Protein AF-A0A661VEB7-F1 (afdb_monomer_lite)

Foldseek 3Di:
DPPPPDPPDPPPDDPDDDDPPPQPCPDPDPPPDPVVQQQDDDPNPDGVVLVVQLVCLVVVQPWDQPVHQWIFRAGPVRPDGQWIWGADPVGHTPDIDGDSPDD

Sequence (103 aa):
STTDGKVDAIEVGDPAGTAATLHATTDGKVDGVPLAVLAGIVEGSVTVQEAISVLLALAAGKADGGETTTIHFRNQADTKDRITMTVDTVGDRTATVIDTSDL

Radius of gyration: 24.66 Å; chains: 1; bounding box: 65×24×62 Å

Secondary structure (DSSP, 8-state):
--------------TT---------SSS--SSS-HHHHTPEETTTEEHHHHHHHHHHHHH--EE-TTSSEEEEEPTTSS-EEEEEEE-TTS-EEEEEE-----

pLDDT: mean 79.79, std 17.87, range [44.19, 96.81]

Structure (mmCIF, N/CA/C/O backbone):
data_AF-A0A661VEB7-F1
#
_entry.id   AF-A0A661VEB7-F1
#
loop_
_atom_site.group_PDB
_atom_site.id
_atom_site.type_symbol
_atom_site.label_atom_id
_atom_site.label_alt_id
_atom_site.label_comp_id
_atom_site.label_asym_id
_atom_site.label_entity_id
_atom_site.label_seq_id
_atom_site.pdbx_PDB_ins_code
_atom_site.Cartn_x
_atom_site.Cartn_y
_atom_site.Cartn_z
_atom_site.occupancy
_atom_site.B_iso_or_equiv
_atom_site.auth_seq_id
_atom_site.auth_comp_id
_atom_site.auth_asym_id
_atom_site.auth_atom_id
_atom_site.pdbx_PDB_model_num
ATOM 1 N N . SER A 1 1 ? 54.539 14.620 -39.412 1.00 48.00 1 SER A N 1
ATOM 2 C CA . SER A 1 1 ? 53.222 13.995 -39.609 1.00 48.00 1 SER A CA 1
ATOM 3 C C . SER A 1 1 ? 52.788 13.457 -38.269 1.00 48.00 1 SER A C 1
ATOM 5 O O . SER A 1 1 ? 53.431 12.545 -37.762 1.00 48.00 1 SER A O 1
ATOM 7 N N . THR A 1 2 ? 51.827 14.112 -37.629 1.00 44.19 2 THR A N 1
ATOM 8 C CA . THR A 1 2 ? 51.356 13.751 -36.291 1.00 44.19 2 THR A CA 1
ATOM 9 C C . THR A 1 2 ? 50.309 12.660 -36.454 1.00 44.19 2 THR A C 1
ATOM 11 O O . THR A 1 2 ? 49.115 12.936 -36.436 1.00 44.19 2 THR A O 1
ATOM 14 N N . THR A 1 3 ? 50.743 11.421 -36.677 1.00 46.88 3 THR A N 1
ATOM 15 C CA . THR A 1 3 ? 49.841 10.273 -36.540 1.00 46.88 3 THR A CA 1
ATOM 16 C C . THR A 1 3 ? 49.739 9.971 -35.047 1.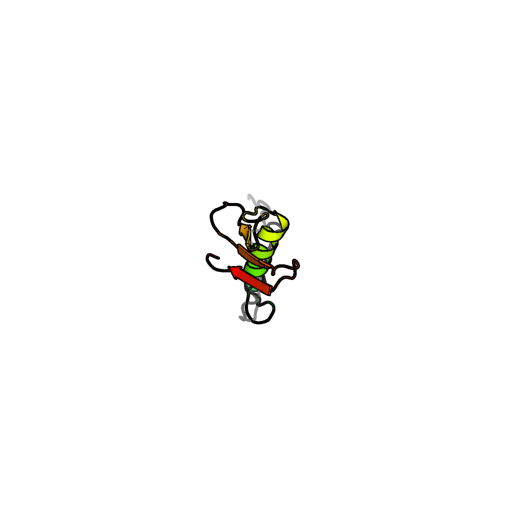00 46.88 3 THR A C 1
ATOM 18 O O . THR A 1 3 ? 50.355 9.043 -34.530 1.00 46.88 3 THR A O 1
ATOM 21 N N . ASP A 1 4 ? 49.061 10.880 -34.343 1.00 58.03 4 ASP A N 1
ATOM 22 C CA . ASP A 1 4 ? 48.604 10.705 -32.970 1.00 58.03 4 ASP A CA 1
ATOM 23 C C . ASP A 1 4 ? 47.684 9.485 -32.976 1.00 58.03 4 ASP A C 1
ATOM 25 O O . ASP A 1 4 ? 46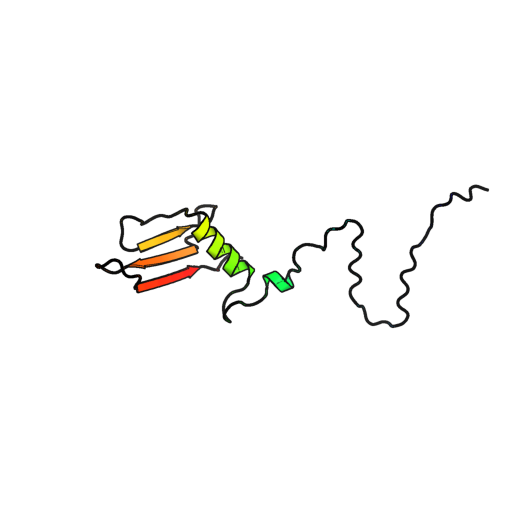.679 9.465 -33.687 1.00 58.03 4 ASP A O 1
ATOM 29 N N . GLY A 1 5 ? 48.094 8.434 -32.270 1.00 55.44 5 GLY A N 1
ATOM 30 C CA . GLY A 1 5 ? 47.403 7.153 -32.179 1.00 55.44 5 GLY A CA 1
ATOM 31 C C . GLY A 1 5 ? 46.121 7.255 -31.362 1.00 55.44 5 GLY A C 1
ATOM 32 O O . GLY A 1 5 ? 45.961 6.555 -30.366 1.00 55.44 5 GLY A O 1
ATOM 33 N N . LYS A 1 6 ? 45.207 8.128 -31.775 1.00 56.34 6 LYS A N 1
ATOM 34 C CA . LYS A 1 6 ? 43.832 8.130 -31.308 1.00 56.34 6 LYS A CA 1
ATOM 35 C C . LYS A 1 6 ? 43.029 7.339 -32.320 1.00 56.34 6 LYS A C 1
ATOM 37 O O . LYS A 1 6 ? 42.829 7.762 -33.452 1.00 56.34 6 LYS A O 1
ATOM 42 N N . VAL A 1 7 ? 42.642 6.140 -31.910 1.00 55.84 7 VAL A N 1
ATOM 43 C CA . VAL A 1 7 ? 41.551 5.394 -32.531 1.00 55.84 7 VAL A CA 1
ATOM 44 C C . VAL A 1 7 ? 40.355 6.345 -32.707 1.00 55.84 7 VAL A C 1
ATOM 46 O O . VAL A 1 7 ? 39.820 6.843 -31.723 1.00 55.84 7 VAL A O 1
ATOM 49 N N . ASP A 1 8 ? 40.003 6.663 -33.955 1.00 73.25 8 ASP A N 1
ATOM 50 C CA . ASP A 1 8 ? 38.994 7.684 -34.303 1.00 73.25 8 ASP A CA 1
ATOM 51 C C . ASP A 1 8 ? 37.581 7.096 -34.505 1.00 73.25 8 ASP A C 1
ATOM 53 O O . ASP A 1 8 ? 36.623 7.820 -34.741 1.00 73.25 8 ASP A O 1
ATOM 57 N N . ALA A 1 9 ? 37.401 5.778 -34.372 1.00 50.41 9 ALA A N 1
ATOM 58 C CA . ALA A 1 9 ? 36.074 5.165 -34.367 1.00 50.41 9 ALA A CA 1
ATOM 59 C C . ALA A 1 9 ? 36.101 3.772 -33.728 1.00 50.41 9 ALA A C 1
ATOM 61 O O . ALA A 1 9 ? 36.941 2.940 -34.071 1.00 50.41 9 ALA A O 1
ATOM 62 N N . ILE A 1 10 ? 35.137 3.491 -32.849 1.00 59.28 10 ILE A N 1
ATOM 63 C CA . ILE A 1 10 ? 34.651 2.123 -32.658 1.00 59.28 10 ILE A CA 1
ATOM 64 C C . ILE A 1 10 ? 33.471 1.984 -33.626 1.00 59.28 10 ILE A C 1
ATOM 66 O O . ILE A 1 10 ? 32.401 2.551 -33.417 1.00 59.28 10 ILE A O 1
ATOM 70 N N . GLU A 1 11 ? 33.685 1.340 -34.768 1.00 60.59 11 GLU A N 1
ATOM 71 C CA . GLU A 1 11 ? 32.588 1.076 -35.696 1.00 60.59 11 GLU A CA 1
ATOM 72 C C . GLU A 1 11 ? 31.830 -0.156 -35.192 1.00 60.59 11 GLU A C 1
ATOM 74 O O . GLU A 1 11 ? 32.238 -1.297 -35.405 1.00 60.59 11 GLU A O 1
ATOM 79 N N . VAL A 1 12 ? 30.735 0.070 -34.466 1.00 57.12 12 VAL A N 1
ATOM 80 C CA . VAL A 1 12 ? 29.764 -0.983 -34.143 1.00 57.12 12 VAL A CA 1
ATOM 81 C C . VAL A 1 12 ? 28.811 -1.141 -35.324 1.00 57.12 12 VAL A C 1
ATOM 83 O O . VAL A 1 12 ? 27.710 -0.601 -35.344 1.00 57.12 12 VAL A O 1
ATOM 86 N N . GLY A 1 13 ? 29.269 -1.838 -36.360 1.00 49.72 13 GLY A N 1
ATOM 87 C CA . GLY A 1 13 ? 28.431 -2.180 -37.504 1.00 49.72 13 GLY A CA 1
ATOM 88 C C . GLY A 1 13 ? 27.459 -3.309 -37.158 1.00 49.72 13 GLY A C 1
ATOM 89 O O . GLY A 1 13 ? 27.891 -4.440 -36.942 1.00 49.72 13 GLY A O 1
ATOM 90 N N . ASP A 1 14 ? 26.156 -3.028 -37.159 1.00 56.28 14 ASP A N 1
ATOM 91 C CA . ASP A 1 14 ? 25.130 -4.051 -37.387 1.00 56.28 14 ASP A CA 1
ATOM 92 C C . ASP A 1 14 ? 24.702 -3.981 -38.866 1.00 56.28 14 ASP A C 1
ATOM 94 O O . ASP A 1 14 ? 24.125 -2.972 -39.284 1.00 56.28 14 ASP A O 1
ATOM 98 N N . PRO A 1 15 ? 24.986 -5.000 -39.699 1.00 57.25 15 PRO A N 1
ATOM 99 C CA . PRO A 1 15 ? 24.595 -4.991 -41.104 1.00 57.25 15 PRO A CA 1
ATOM 100 C C . PRO A 1 15 ? 23.096 -5.254 -41.345 1.00 57.25 15 PRO A C 1
ATOM 102 O O . PRO A 1 15 ? 22.694 -5.318 -42.507 1.00 57.25 15 PRO A O 1
ATOM 105 N N . ALA A 1 16 ? 22.251 -5.410 -40.317 1.00 54.78 16 ALA A N 1
ATOM 106 C CA . ALA A 1 16 ? 20.857 -5.810 -40.516 1.00 54.78 16 ALA A CA 1
ATOM 107 C C . ALA A 1 16 ? 19.830 -5.104 -39.613 1.00 54.78 16 ALA A C 1
ATOM 109 O O . ALA A 1 16 ? 19.000 -5.774 -39.011 1.00 54.78 16 ALA A O 1
ATOM 110 N N . GLY A 1 17 ? 19.822 -3.764 -39.589 1.00 57.22 17 GLY A N 1
ATOM 111 C CA . GLY A 1 17 ? 18.618 -2.901 -39.554 1.00 57.22 17 GLY A CA 1
ATOM 112 C C . GLY A 1 17 ? 17.486 -3.166 -38.542 1.00 57.22 17 GLY A C 1
ATOM 113 O O . GLY A 1 17 ? 16.429 -2.550 -38.652 1.00 57.22 17 GLY A O 1
ATOM 114 N N . THR A 1 18 ? 17.669 -4.038 -37.561 1.00 54.34 18 THR A N 1
ATOM 115 C CA . THR A 1 18 ? 16.712 -4.318 -36.496 1.00 54.34 18 THR A CA 1
ATOM 116 C C . THR A 1 18 ? 17.410 -3.840 -35.250 1.00 54.34 18 THR A C 1
ATOM 118 O O . THR A 1 18 ? 18.299 -4.519 -34.755 1.00 54.34 18 THR A O 1
ATOM 121 N N . ALA A 1 19 ? 17.082 -2.631 -34.799 1.00 49.69 19 ALA A N 1
ATOM 122 C CA . ALA A 1 19 ? 17.703 -2.034 -33.629 1.00 49.69 19 ALA A CA 1
ATOM 123 C C . ALA A 1 19 ? 17.457 -2.922 -32.395 1.00 49.69 19 ALA A C 1
ATOM 125 O O . ALA A 1 19 ? 16.499 -2.726 -31.651 1.00 49.69 19 ALA A O 1
ATOM 126 N N . ALA A 1 20 ? 18.330 -3.901 -32.157 1.00 55.19 20 ALA A N 1
ATOM 127 C CA . ALA A 1 20 ? 18.646 -4.294 -30.804 1.00 55.19 20 ALA A CA 1
ATOM 128 C C . ALA A 1 20 ? 19.173 -3.015 -30.163 1.00 55.19 20 ALA A C 1
ATOM 130 O O . ALA A 1 20 ? 20.142 -2.434 -30.647 1.00 55.19 20 ALA A O 1
ATOM 131 N N . THR A 1 21 ? 18.473 -2.501 -29.158 1.00 56.84 21 THR A N 1
ATOM 132 C CA . THR A 1 21 ? 18.897 -1.310 -28.432 1.00 56.84 21 THR A CA 1
ATOM 133 C C . THR A 1 21 ? 20.304 -1.573 -27.901 1.00 56.84 21 THR A C 1
ATOM 135 O O . THR A 1 21 ? 20.475 -2.303 -26.926 1.00 56.84 21 THR A O 1
ATOM 138 N N . LEU A 1 22 ? 21.326 -1.046 -28.579 1.00 49.72 22 LEU A N 1
ATOM 139 C CA . LEU A 1 22 ? 22.704 -1.111 -28.116 1.00 49.72 22 LEU A CA 1
ATOM 140 C C . LEU A 1 22 ? 22.769 -0.283 -26.830 1.00 49.72 22 LEU A C 1
ATOM 142 O O . LEU A 1 22 ? 22.832 0.944 -26.865 1.00 49.72 22 LEU A O 1
ATOM 146 N N . HIS A 1 23 ? 22.707 -0.957 -25.684 1.00 60.97 23 HIS A N 1
ATOM 147 C CA . HIS A 1 23 ? 22.922 -0.344 -24.382 1.00 60.97 23 HIS A CA 1
ATOM 148 C C . HIS A 1 23 ? 24.431 -0.200 -24.179 1.00 60.97 23 HIS A C 1
ATOM 150 O O . HIS A 1 23 ? 25.090 -1.079 -23.626 1.00 60.97 23 HIS A O 1
ATOM 156 N N . ALA A 1 24 ? 25.003 0.866 -24.737 1.00 51.31 24 ALA A N 1
ATOM 157 C CA . ALA A 1 24 ? 26.423 1.157 -24.621 1.00 51.31 24 ALA A CA 1
ATOM 158 C C . ALA A 1 24 ? 26.775 1.489 -23.157 1.00 51.31 24 ALA A C 1
ATOM 160 O O . ALA A 1 24 ? 26.727 2.638 -22.733 1.00 51.31 24 ALA A O 1
ATOM 161 N N . THR A 1 25 ? 27.141 0.477 -22.367 1.00 60.56 25 THR A N 1
ATOM 162 C CA . THR A 1 25 ? 27.705 0.655 -21.024 1.00 60.56 25 THR A CA 1
ATOM 163 C C . THR A 1 25 ? 29.146 1.145 -21.131 1.00 60.56 25 THR A C 1
ATOM 165 O O . THR A 1 25 ? 30.086 0.354 -21.062 1.00 60.56 25 THR A O 1
ATOM 168 N N . THR A 1 26 ? 29.340 2.451 -21.292 1.00 56.62 26 THR A N 1
ATOM 169 C CA . THR A 1 26 ? 30.670 3.078 -21.188 1.00 56.62 26 THR A CA 1
ATOM 170 C C . THR A 1 26 ? 31.079 3.417 -19.747 1.00 56.62 26 THR A C 1
ATOM 172 O O . THR A 1 26 ? 32.195 3.878 -19.543 1.00 56.62 26 THR A O 1
ATOM 175 N N . ASP A 1 27 ? 30.239 3.145 -18.737 1.00 56.38 27 ASP A N 1
ATOM 176 C CA . ASP A 1 27 ? 30.583 3.328 -17.310 1.00 56.38 27 ASP A CA 1
ATOM 177 C C . ASP A 1 27 ? 29.934 2.282 -16.378 1.00 56.38 27 ASP A C 1
ATOM 179 O O . ASP A 1 27 ? 29.433 2.631 -15.318 1.00 56.38 27 ASP A O 1
ATOM 183 N N . GLY A 1 28 ? 29.862 0.998 -16.763 1.00 49.59 28 GLY A N 1
ATOM 184 C CA . GLY A 1 28 ? 29.539 -0.121 -15.845 1.00 49.59 28 GLY A CA 1
ATOM 185 C C . GLY A 1 28 ? 28.209 -0.065 -15.064 1.00 49.59 28 GLY A C 1
ATOM 186 O O . GLY A 1 28 ? 27.899 -0.987 -14.313 1.00 49.59 28 GLY A O 1
ATOM 187 N N . LYS A 1 29 ? 27.407 0.981 -15.238 1.00 53.47 29 LYS A N 1
ATOM 188 C CA . LYS A 1 29 ? 26.055 1.114 -14.736 1.00 53.47 29 LYS A CA 1
ATOM 189 C C . LYS A 1 29 ? 25.171 0.739 -15.905 1.00 53.47 29 LYS A C 1
ATOM 191 O O . LYS A 1 29 ? 25.065 1.476 -16.875 1.00 53.47 29 LYS A O 1
ATOM 196 N N . VAL A 1 30 ? 24.584 -0.444 -15.823 1.00 54.25 30 VAL A N 1
ATOM 197 C CA . VAL A 1 30 ? 23.292 -0.681 -16.466 1.00 54.25 30 VAL A CA 1
ATOM 198 C C . VAL A 1 30 ? 22.415 0.511 -16.060 1.00 54.25 30 VAL A C 1
ATOM 200 O O . VAL A 1 30 ? 22.354 0.790 -14.859 1.00 54.25 30 VAL A O 1
ATOM 203 N N . ASP A 1 31 ? 21.868 1.280 -17.006 1.00 55.16 31 ASP A N 1
ATOM 204 C CA . ASP A 1 31 ? 21.073 2.479 -16.699 1.00 55.16 31 ASP A CA 1
ATOM 205 C C . ASP A 1 31 ? 19.896 2.115 -15.794 1.00 55.16 31 ASP A C 1
ATOM 207 O O . ASP A 1 31 ? 18.835 1.696 -16.258 1.00 55.16 31 ASP A O 1
ATOM 211 N N . GLY A 1 32 ? 20.087 2.276 -14.488 1.00 57.91 32 GLY A N 1
ATOM 212 C CA . GLY A 1 32 ? 19.078 1.968 -13.491 1.00 57.91 32 GLY A CA 1
ATOM 213 C C . GLY A 1 32 ? 18.550 0.534 -13.569 1.00 57.91 32 GLY A C 1
ATOM 214 O O . GLY A 1 32 ? 18.925 -0.308 -14.382 1.00 57.91 32 GLY A O 1
ATOM 215 N N . VAL A 1 33 ? 17.622 0.229 -12.676 1.00 64.56 33 VAL A N 1
ATOM 216 C CA . VAL A 1 33 ? 16.689 -0.858 -12.950 1.00 64.56 33 VAL A CA 1
ATOM 217 C C . VAL A 1 33 ? 15.878 -0.413 -14.175 1.00 64.56 33 VAL A C 1
ATOM 219 O O . VAL A 1 33 ? 15.351 0.703 -14.130 1.00 64.56 33 VAL A O 1
ATOM 222 N N . PRO A 1 34 ? 15.764 -1.214 -15.258 1.00 72.44 34 PRO A N 1
ATOM 223 C CA . PRO A 1 34 ? 14.943 -0.827 -16.397 1.00 72.44 34 PRO A CA 1
ATOM 224 C C . PRO A 1 34 ? 13.559 -0.434 -15.883 1.00 72.44 34 PRO A C 1
ATOM 226 O O . PRO A 1 34 ? 12.962 -1.200 -15.127 1.00 72.44 34 PRO A O 1
ATOM 229 N N . LEU A 1 35 ? 13.038 0.733 -16.273 1.00 76.88 35 LEU A N 1
ATOM 230 C CA . LEU A 1 35 ? 11.716 1.215 -15.832 1.00 76.88 35 LEU A CA 1
ATOM 231 C C . LEU A 1 35 ? 10.617 0.151 -16.028 1.00 76.88 35 LEU A C 1
ATOM 233 O O . LEU A 1 35 ? 9.672 0.076 -15.251 1.00 76.88 35 LEU A O 1
ATOM 237 N N . ALA A 1 36 ? 10.794 -0.734 -17.015 1.00 80.75 36 ALA A N 1
ATOM 238 C CA . ALA A 1 36 ? 9.945 -1.894 -17.265 1.00 80.75 36 ALA A CA 1
ATOM 239 C C . ALA A 1 36 ? 9.857 -2.887 -16.089 1.00 80.75 36 ALA A C 1
ATOM 241 O O . ALA A 1 36 ? 8.804 -3.473 -15.870 1.00 80.75 36 ALA A O 1
ATOM 242 N N . VAL A 1 37 ? 10.935 -3.082 -15.325 1.00 85.06 37 VAL A N 1
ATOM 243 C CA . VAL A 1 37 ? 10.933 -3.948 -14.136 1.00 85.06 37 VAL A CA 1
ATOM 244 C C . VAL A 1 37 ? 10.144 -3.292 -13.004 1.00 85.06 37 VAL A C 1
ATOM 246 O O . VAL A 1 37 ? 9.361 -3.971 -12.347 1.00 85.06 37 VAL A O 1
ATOM 249 N N . LEU A 1 38 ? 10.292 -1.976 -12.804 1.00 86.75 38 LEU A N 1
ATOM 250 C CA . LEU A 1 38 ? 9.506 -1.232 -11.807 1.00 86.75 38 LEU A CA 1
ATOM 251 C C . LEU A 1 38 ? 8.013 -1.197 -12.158 1.00 86.75 38 LEU A C 1
ATOM 253 O O . LEU A 1 38 ? 7.184 -1.252 -11.254 1.00 86.75 38 LEU A O 1
ATOM 257 N N . ALA A 1 39 ? 7.686 -1.162 -13.451 1.00 88.19 39 ALA A N 1
ATOM 258 C CA . ALA A 1 39 ? 6.320 -1.203 -13.968 1.00 88.19 39 ALA A CA 1
ATOM 259 C C . ALA A 1 39 ? 5.702 -2.616 -14.007 1.00 88.19 39 ALA A C 1
ATOM 261 O O . ALA A 1 39 ? 4.535 -2.763 -14.371 1.00 88.19 39 ALA A O 1
ATOM 262 N N . GLY A 1 40 ? 6.460 -3.664 -13.664 1.00 90.94 40 GLY A N 1
ATOM 263 C CA . GLY A 1 40 ? 5.941 -5.030 -13.616 1.00 90.94 40 GLY A CA 1
ATOM 264 C C . GLY A 1 40 ? 4.803 -5.153 -12.602 1.00 90.94 40 GLY A C 1
ATOM 265 O O . GLY A 1 40 ? 4.908 -4.620 -11.502 1.00 90.94 40 GLY A O 1
ATOM 266 N N . ILE A 1 41 ? 3.725 -5.853 -12.961 1.00 93.19 41 ILE A N 1
ATOM 267 C CA . ILE A 1 41 ? 2.550 -6.019 -12.096 1.00 93.19 41 ILE A CA 1
ATOM 268 C C . ILE A 1 41 ? 2.730 -7.224 -11.165 1.00 93.19 41 ILE A C 1
ATOM 270 O O . ILE A 1 41 ? 2.993 -8.343 -11.605 1.00 93.19 41 ILE A O 1
ATOM 274 N N . VAL A 1 42 ? 2.537 -6.983 -9.875 1.00 92.69 42 VAL A N 1
ATOM 275 C CA . VAL A 1 42 ? 2.489 -7.933 -8.768 1.00 92.69 42 VAL A CA 1
ATOM 276 C C . VAL A 1 42 ? 1.021 -8.186 -8.419 1.00 92.69 42 VAL A C 1
ATOM 278 O O . VAL A 1 42 ? 0.217 -7.258 -8.337 1.00 92.69 42 VAL A O 1
ATOM 281 N N . GLU A 1 43 ? 0.657 -9.463 -8.271 1.00 89.69 43 GLU A N 1
ATOM 282 C CA . GLU A 1 43 ? -0.693 -9.907 -7.867 1.00 89.69 43 GLU A CA 1
ATOM 283 C C . GLU A 1 43 ? -1.849 -9.355 -8.730 1.00 89.69 43 GLU A C 1
ATOM 285 O O . GLU A 1 43 ? -3.008 -9.338 -8.324 1.00 89.69 43 GLU A O 1
ATOM 290 N N . GLY A 1 44 ? -1.542 -8.935 -9.961 1.00 92.12 44 GLY A N 1
ATOM 291 C CA . GLY A 1 44 ? -2.518 -8.446 -10.936 1.00 92.12 44 GLY A CA 1
ATOM 292 C C . GLY A 1 44 ? -3.053 -7.032 -10.684 1.00 92.12 44 GLY A C 1
ATOM 293 O O . GLY A 1 44 ? -3.922 -6.604 -11.440 1.00 92.12 44 GLY A O 1
ATOM 294 N N . SER A 1 45 ? -2.566 -6.311 -9.667 1.00 90.06 45 SER A N 1
ATOM 295 C CA . SER A 1 45 ? -3.175 -5.045 -9.227 1.00 90.06 45 SER A CA 1
ATOM 296 C C . SER A 1 45 ? -2.199 -3.907 -8.926 1.00 90.06 45 SER A C 1
ATOM 298 O O . SER A 1 45 ? -2.585 -2.754 -9.092 1.00 90.06 45 SER A O 1
ATOM 300 N N . VAL A 1 46 ? -0.958 -4.197 -8.523 1.00 93.25 46 VAL A N 1
ATOM 301 C CA . VAL A 1 46 ? 0.027 -3.173 -8.134 1.00 93.25 46 VAL A CA 1
ATOM 302 C C . VAL A 1 46 ? 1.345 -3.386 -8.857 1.00 93.25 46 VAL A C 1
ATOM 304 O O . VAL A 1 46 ? 1.751 -4.513 -9.106 1.00 93.25 46 VAL A O 1
ATOM 307 N N . THR A 1 47 ? 2.045 -2.322 -9.204 1.00 93.75 47 THR A N 1
ATOM 308 C CA . THR A 1 47 ? 3.392 -2.385 -9.769 1.00 93.75 47 THR A CA 1
ATOM 309 C C . THR A 1 47 ? 4.427 -2.757 -8.703 1.00 93.75 47 THR A C 1
ATOM 311 O O . THR A 1 47 ? 4.217 -2.580 -7.499 1.00 93.75 47 THR A O 1
ATOM 314 N N . VAL A 1 48 ? 5.598 -3.233 -9.130 1.00 92.44 48 VAL A N 1
ATOM 315 C CA . VAL A 1 48 ? 6.744 -3.481 -8.240 1.00 92.44 48 VAL A CA 1
ATOM 316 C C . VAL A 1 48 ? 7.121 -2.212 -7.468 1.00 92.44 48 VAL A C 1
ATOM 318 O O . VAL A 1 48 ? 7.429 -2.281 -6.278 1.00 92.44 48 VAL A O 1
ATOM 321 N N . GLN A 1 49 ? 7.070 -1.048 -8.117 1.00 91.00 49 GLN A N 1
ATOM 322 C CA . GLN A 1 49 ? 7.362 0.230 -7.469 1.00 91.00 49 GLN A CA 1
ATOM 323 C C . GLN A 1 49 ? 6.355 0.569 -6.357 1.00 91.00 49 GLN A C 1
ATOM 325 O O . GLN A 1 49 ? 6.756 0.986 -5.264 1.00 91.00 49 GLN A O 1
ATOM 330 N N . GLU A 1 50 ? 5.063 0.354 -6.611 1.00 92.88 50 GLU A N 1
ATOM 331 C CA . GLU A 1 50 ? 3.993 0.522 -5.623 1.00 92.88 50 GLU A CA 1
ATOM 332 C C . GLU A 1 50 ? 4.183 -0.429 -4.439 1.00 92.88 50 GLU A C 1
ATOM 334 O O . GLU A 1 50 ? 4.186 0.012 -3.287 1.00 92.88 50 GLU A O 1
ATOM 339 N N . ALA A 1 51 ? 4.448 -1.708 -4.710 1.00 93.62 51 ALA A N 1
ATOM 340 C CA . ALA A 1 51 ? 4.675 -2.716 -3.679 1.00 93.62 51 ALA A CA 1
ATOM 341 C C . ALA A 1 51 ? 5.874 -2.370 -2.780 1.00 93.62 51 ALA A C 1
ATOM 343 O O . ALA A 1 51 ? 5.762 -2.404 -1.554 1.00 93.62 51 ALA A O 1
ATOM 344 N N . ILE A 1 52 ? 7.013 -1.978 -3.363 1.00 92.38 52 ILE A N 1
ATOM 345 C CA . ILE A 1 52 ? 8.208 -1.584 -2.599 1.00 92.38 52 ILE A CA 1
ATOM 346 C C . ILE A 1 52 ? 7.936 -0.336 -1.753 1.00 92.38 52 ILE A C 1
ATOM 348 O O . ILE A 1 52 ? 8.384 -0.262 -0.609 1.00 92.38 52 ILE A O 1
ATOM 352 N N . SER A 1 53 ? 7.183 0.632 -2.276 1.00 91.06 53 SER A N 1
ATOM 353 C CA . SER A 1 53 ? 6.847 1.856 -1.538 1.00 91.06 53 SER A CA 1
ATOM 354 C C . SER A 1 53 ? 5.964 1.571 -0.320 1.00 91.06 53 SER A C 1
ATOM 356 O O . SER A 1 53 ? 6.192 2.126 0.757 1.00 91.06 53 SER A O 1
ATOM 358 N N . VAL A 1 54 ? 4.991 0.669 -0.462 1.00 93.81 54 VAL A N 1
ATOM 359 C CA . VAL A 1 54 ? 4.146 0.202 0.647 1.00 93.81 54 VAL A CA 1
ATOM 360 C C . VAL A 1 54 ? 4.974 -0.585 1.670 1.00 93.81 54 VAL A C 1
ATOM 362 O O . VAL A 1 54 ? 4.869 -0.339 2.873 1.00 93.81 54 VAL A O 1
ATOM 365 N N . LEU A 1 55 ? 5.860 -1.475 1.211 1.00 93.38 55 LEU A N 1
ATOM 366 C CA . LEU A 1 55 ? 6.763 -2.233 2.083 1.00 93.38 55 LEU A CA 1
ATOM 367 C C . LEU A 1 55 ? 7.715 -1.327 2.867 1.00 93.38 55 LEU A C 1
ATOM 369 O O . LEU A 1 55 ? 7.960 -1.578 4.046 1.00 93.38 55 LEU A O 1
ATOM 373 N N . LEU A 1 56 ? 8.223 -0.260 2.248 1.00 93.50 56 LEU A N 1
ATOM 374 C CA . LEU A 1 56 ? 9.067 0.720 2.924 1.00 93.50 56 LEU A CA 1
ATOM 375 C C . LEU A 1 56 ? 8.324 1.400 4.079 1.00 93.50 56 LEU A C 1
ATOM 377 O O . LEU A 1 56 ? 8.905 1.550 5.149 1.00 93.50 56 LEU A O 1
ATOM 381 N N . ALA A 1 57 ? 7.056 1.777 3.894 1.00 93.88 57 ALA A N 1
ATOM 382 C CA . ALA A 1 57 ? 6.255 2.390 4.956 1.00 93.88 57 ALA A CA 1
ATOM 383 C C . ALA A 1 57 ? 6.073 1.444 6.156 1.00 93.88 57 ALA A C 1
ATOM 385 O O . ALA A 1 57 ? 6.247 1.850 7.305 1.00 93.88 57 ALA A O 1
ATOM 386 N N . LEU A 1 58 ? 5.799 0.162 5.887 1.00 93.94 58 LEU A N 1
ATOM 387 C CA . LEU A 1 58 ? 5.705 -0.860 6.929 1.00 93.94 58 LEU A CA 1
ATOM 388 C C . LEU A 1 58 ? 7.042 -1.061 7.656 1.00 93.94 58 LEU A C 1
ATOM 390 O O . LEU A 1 58 ? 7.082 -1.084 8.883 1.00 93.94 58 LEU A O 1
ATOM 394 N N . ALA A 1 59 ? 8.135 -1.208 6.903 1.00 94.25 59 ALA A N 1
ATOM 395 C CA . ALA A 1 59 ? 9.457 -1.508 7.445 1.00 94.25 59 ALA A CA 1
ATOM 396 C C . ALA A 1 59 ? 10.072 -0.329 8.212 1.00 94.25 59 ALA A C 1
ATOM 398 O O . ALA A 1 59 ? 10.760 -0.535 9.209 1.00 94.25 59 ALA A O 1
ATOM 399 N N . ALA A 1 60 ? 9.829 0.903 7.763 1.00 93.50 60 ALA A N 1
ATOM 400 C CA . ALA A 1 60 ? 10.264 2.098 8.473 1.00 93.50 60 ALA A CA 1
ATOM 401 C C . ALA A 1 60 ? 9.457 2.337 9.757 1.00 93.50 60 ALA A C 1
ATOM 403 O O . ALA A 1 60 ? 9.969 2.943 10.696 1.00 93.50 60 ALA A O 1
ATOM 404 N N . GLY A 1 61 ? 8.209 1.857 9.807 1.00 88.56 61 GLY A N 1
ATOM 405 C CA . GLY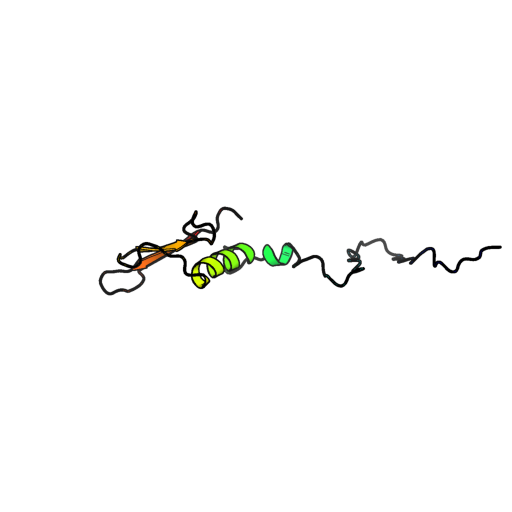 A 1 61 ? 7.421 1.787 11.036 1.00 88.56 61 GLY A CA 1
ATOM 406 C C . GLY A 1 61 ? 6.985 3.142 11.596 1.00 88.56 61 GLY A C 1
ATOM 407 O O . GLY A 1 61 ? 6.579 3.215 12.755 1.00 88.56 61 GLY A O 1
ATOM 408 N N . LYS A 1 62 ? 7.052 4.221 10.804 1.00 94.19 62 LYS A N 1
ATOM 409 C CA . LYS A 1 62 ? 6.436 5.503 11.165 1.00 94.19 62 LYS A CA 1
ATOM 410 C C . LYS A 1 62 ? 4.923 5.282 11.208 1.00 94.19 62 LYS A C 1
ATOM 412 O O . LYS A 1 62 ? 4.316 5.066 10.164 1.00 94.19 62 LYS A O 1
ATOM 417 N N . ALA A 1 63 ? 4.334 5.311 12.398 1.00 94.19 63 ALA A N 1
ATOM 418 C CA . ALA A 1 63 ? 2.928 4.980 12.579 1.00 94.19 63 ALA A CA 1
ATOM 419 C C . ALA A 1 63 ? 2.206 5.922 13.546 1.00 94.19 63 ALA A C 1
ATOM 421 O O . ALA A 1 63 ? 2.824 6.502 14.440 1.00 94.19 63 ALA A O 1
ATOM 422 N N . ASP A 1 64 ? 0.890 6.024 13.375 1.00 94.00 64 ASP A N 1
ATOM 423 C CA . ASP A 1 64 ? -0.039 6.631 14.328 1.00 94.00 64 ASP A CA 1
ATOM 424 C C . ASP A 1 64 ? -1.229 5.692 14.599 1.00 94.00 64 ASP A C 1
ATOM 426 O O . ASP A 1 64 ? -1.399 4.673 13.928 1.00 94.00 64 ASP A O 1
ATOM 430 N N . GLY A 1 65 ? -2.012 5.985 15.641 1.00 91.94 65 GLY A N 1
ATOM 431 C CA . GLY A 1 65 ? -3.193 5.188 15.991 1.00 91.94 65 GLY A CA 1
ATOM 432 C C . GLY A 1 65 ? -2.903 3.864 16.712 1.00 91.94 65 GLY A C 1
ATOM 433 O O . GLY A 1 65 ? -3.831 3.103 16.966 1.00 91.94 65 GLY A O 1
ATOM 434 N N . GLY A 1 66 ? -1.652 3.596 17.107 1.00 87.50 66 GLY A N 1
ATOM 435 C CA . GLY A 1 66 ? -1.240 2.330 17.737 1.00 87.50 66 GLY A CA 1
ATOM 436 C C . GLY A 1 66 ? -1.903 1.987 19.083 1.00 87.50 66 GLY A C 1
ATOM 437 O O . GLY A 1 66 ? -1.906 0.823 19.467 1.00 87.50 66 GLY A O 1
ATOM 438 N N . GLU A 1 67 ? -2.487 2.962 19.786 1.00 90.06 67 GLU A N 1
ATOM 439 C CA . GLU A 1 67 ? -3.299 2.736 21.001 1.00 90.06 67 GLU A CA 1
ATOM 440 C C . GLU A 1 67 ? -4.797 2.547 20.698 1.00 90.06 67 GLU A C 1
ATOM 442 O O . GLU A 1 67 ? -5.618 2.411 21.605 1.00 90.06 67 GLU A O 1
ATOM 447 N N . THR A 1 68 ? -5.173 2.568 19.421 1.00 92.31 68 THR A N 1
ATOM 448 C CA . THR A 1 68 ? -6.557 2.458 18.958 1.00 92.31 68 THR A CA 1
ATOM 449 C C . THR A 1 68 ? -6.763 1.171 18.160 1.00 92.31 68 THR A C 1
ATOM 451 O O . THR A 1 68 ? -5.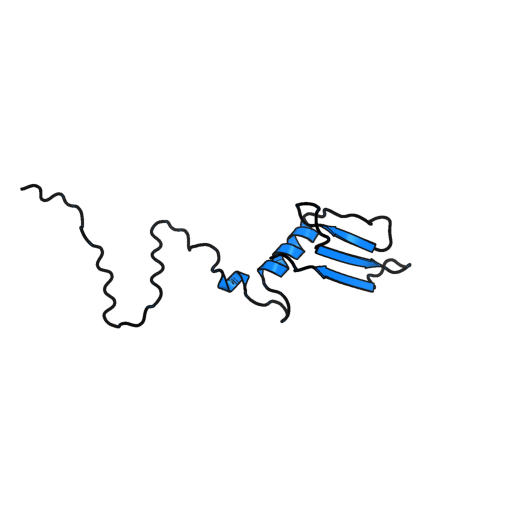833 0.405 17.919 1.00 92.31 68 THR A O 1
ATOM 454 N N . THR A 1 69 ? -7.996 0.925 17.717 1.00 94.75 69 THR A N 1
ATOM 455 C CA . THR A 1 69 ? -8.308 -0.206 16.835 1.00 94.75 69 THR A CA 1
ATOM 456 C C . THR A 1 69 ? -7.871 0.017 15.389 1.00 94.75 69 THR A C 1
ATOM 458 O O . THR A 1 69 ? -7.952 -0.914 14.594 1.00 94.75 69 THR A O 1
ATOM 461 N N . THR A 1 70 ? -7.433 1.223 15.019 1.00 96.19 70 THR A N 1
ATOM 462 C CA . THR A 1 70 ? -6.972 1.546 13.664 1.00 96.19 70 THR A CA 1
ATOM 463 C C . THR A 1 70 ? -5.557 2.098 13.715 1.00 96.19 70 THR A C 1
ATOM 465 O O . THR A 1 70 ? -5.309 3.117 14.350 1.00 96.19 70 THR A O 1
ATOM 468 N N . ILE A 1 71 ? -4.631 1.430 13.032 1.00 95.62 71 ILE A N 1
ATOM 469 C CA . ILE A 1 71 ? -3.233 1.848 12.928 1.00 95.62 71 ILE A CA 1
ATOM 470 C C . ILE A 1 71 ? -2.911 2.233 11.486 1.00 95.62 71 ILE A C 1
ATOM 472 O O . ILE A 1 71 ? -3.288 1.527 10.544 1.00 95.62 71 ILE A O 1
ATOM 476 N N . HIS A 1 72 ? -2.184 3.336 11.327 1.00 96.50 72 HIS A N 1
ATOM 477 C CA . HIS A 1 72 ? -1.708 3.821 10.036 1.00 96.50 72 HIS A CA 1
ATOM 478 C C . HIS A 1 72 ? -0.188 3.703 9.972 1.00 96.50 72 HIS A C 1
ATOM 480 O O . HIS A 1 72 ? 0.500 4.201 10.858 1.00 96.50 72 HIS A O 1
ATOM 486 N N . PHE A 1 73 ? 0.347 3.083 8.919 1.00 96.56 73 PHE A N 1
ATOM 487 C CA . PHE A 1 73 ? 1.767 3.152 8.574 1.00 96.56 73 PHE A CA 1
ATOM 488 C C . PHE A 1 73 ? 1.970 4.203 7.495 1.00 96.56 73 PHE A C 1
ATOM 490 O O . PHE A 1 73 ? 1.356 4.157 6.424 1.00 96.56 73 PHE A O 1
ATOM 497 N N . ARG A 1 74 ? 2.843 5.157 7.790 1.00 95.31 74 ARG A N 1
ATOM 498 C CA . ARG A 1 74 ? 2.992 6.402 7.049 1.00 95.31 74 ARG A CA 1
ATOM 499 C C . ARG A 1 74 ? 4.219 6.360 6.150 1.00 95.31 74 ARG A C 1
ATOM 501 O O . ARG A 1 74 ? 5.174 5.622 6.388 1.00 95.31 74 ARG A O 1
ATOM 508 N N . ASN A 1 75 ? 4.202 7.166 5.094 1.00 93.56 75 ASN A N 1
ATOM 509 C CA . ASN A 1 75 ? 5.389 7.383 4.273 1.00 93.56 75 ASN A CA 1
ATOM 510 C C . ASN A 1 75 ? 6.495 8.121 5.057 1.00 93.56 75 ASN A C 1
ATOM 512 O O . ASN A 1 75 ? 6.255 8.759 6.079 1.00 93.56 75 ASN A O 1
ATOM 516 N N . GLN A 1 76 ? 7.717 8.109 4.518 1.00 91.81 76 GLN A N 1
ATOM 517 C CA . GLN A 1 76 ? 8.866 8.766 5.157 1.00 91.81 76 GLN A CA 1
ATOM 518 C C . GLN A 1 76 ? 8.705 10.281 5.328 1.00 91.81 76 GLN A C 1
ATOM 520 O O . GLN A 1 76 ? 9.282 10.858 6.246 1.00 91.81 76 GLN A O 1
ATOM 525 N N . ALA A 1 77 ? 7.932 10.923 4.450 1.00 91.62 77 ALA A N 1
ATOM 526 C CA . ALA A 1 77 ? 7.635 12.349 4.542 1.00 91.62 77 ALA A CA 1
ATOM 527 C C . ALA A 1 77 ? 6.537 12.676 5.569 1.00 91.62 77 ALA A C 1
ATOM 529 O O . ALA A 1 77 ? 6.274 13.851 5.800 1.00 91.62 77 ALA A O 1
ATOM 530 N N . ASP A 1 78 ? 5.913 11.666 6.184 1.00 91.12 78 ASP A N 1
ATOM 531 C CA . ASP A 1 78 ? 4.840 11.815 7.170 1.00 91.12 78 ASP A CA 1
ATOM 532 C C . ASP A 1 78 ? 3.568 12.498 6.633 1.00 91.12 78 ASP A C 1
ATOM 534 O O . ASP A 1 78 ? 2.759 13.035 7.387 1.00 91.12 78 ASP A O 1
ATOM 538 N N . THR A 1 79 ? 3.371 12.487 5.316 1.00 92.38 79 THR A N 1
ATOM 539 C CA . THR A 1 79 ? 2.263 13.173 4.635 1.00 92.38 79 THR A CA 1
ATOM 540 C C . THR A 1 79 ? 1.112 12.256 4.253 1.00 92.38 79 THR A C 1
ATOM 542 O O . THR A 1 79 ? 0.049 12.752 3.887 1.00 92.38 79 THR A O 1
ATOM 545 N N . LYS A 1 80 ? 1.321 10.937 4.287 1.00 92.38 80 LYS A N 1
ATOM 546 C CA . LYS A 1 80 ? 0.386 9.972 3.712 1.00 92.38 80 LYS A CA 1
ATOM 547 C C . LYS A 1 80 ? 0.383 8.647 4.454 1.00 92.38 80 LYS A C 1
ATOM 549 O O . LYS A 1 80 ? 1.451 8.088 4.715 1.00 92.38 80 LYS A O 1
ATOM 554 N N . ASP A 1 81 ? -0.814 8.116 4.668 1.00 95.81 81 ASP A N 1
ATOM 555 C CA . ASP A 1 81 ? -1.050 6.805 5.265 1.00 95.81 81 ASP A CA 1
ATOM 556 C C . ASP A 1 81 ? -1.001 5.741 4.163 1.00 95.81 81 ASP A C 1
ATOM 558 O O . ASP A 1 81 ? -1.931 5.578 3.380 1.00 95.81 81 ASP A O 1
ATOM 562 N N . ARG A 1 82 ? 0.129 5.037 4.057 1.00 95.44 82 ARG A N 1
ATOM 563 C CA . ARG A 1 82 ? 0.363 4.027 3.012 1.00 95.44 82 ARG A CA 1
ATOM 564 C C . ARG A 1 82 ? -0.304 2.696 3.326 1.00 95.44 82 ARG A C 1
ATOM 566 O O . ARG A 1 82 ? -0.633 1.957 2.403 1.00 95.44 82 ARG A O 1
ATOM 573 N N . ILE A 1 83 ? -0.482 2.378 4.606 1.00 96.50 83 ILE A N 1
ATOM 574 C CA . ILE A 1 83 ? -1.211 1.190 5.047 1.00 96.50 83 ILE A CA 1
ATOM 575 C C . ILE A 1 83 ? -2.114 1.575 6.208 1.00 96.50 83 ILE A C 1
ATOM 577 O O . ILE A 1 83 ? -1.634 2.110 7.200 1.00 96.50 83 ILE A O 1
ATOM 581 N N . THR A 1 84 ? -3.394 1.244 6.105 1.00 96.56 84 THR A N 1
ATOM 582 C CA . THR A 1 84 ? -4.360 1.334 7.202 1.00 96.56 84 THR A CA 1
ATOM 583 C C . THR A 1 84 ? -4.768 -0.071 7.601 1.00 96.56 84 THR A C 1
ATOM 585 O O . THR A 1 84 ? -5.176 -0.861 6.748 1.00 96.56 84 THR A O 1
ATOM 588 N N . MET A 1 85 ? -4.663 -0.402 8.883 1.00 96.38 85 MET A N 1
ATOM 589 C CA . MET A 1 85 ? -5.111 -1.687 9.413 1.00 96.38 85 MET A CA 1
ATOM 590 C C . MET A 1 85 ? -6.108 -1.466 10.539 1.00 96.38 85 MET A C 1
ATOM 592 O O . MET A 1 85 ? -5.850 -0.671 11.439 1.00 96.38 85 MET A O 1
ATOM 596 N N . THR A 1 86 ? -7.202 -2.222 10.522 1.00 96.81 86 THR A N 1
ATOM 597 C CA . THR A 1 86 ? -8.198 -2.216 11.596 1.00 96.81 86 THR A CA 1
ATOM 598 C C . THR A 1 86 ? -8.222 -3.570 12.280 1.00 96.81 86 THR A C 1
ATOM 600 O O . THR A 1 86 ? -8.217 -4.609 11.613 1.00 96.81 86 THR A O 1
ATOM 603 N N . VAL A 1 87 ? -8.243 -3.554 13.609 1.00 96.31 87 VAL A N 1
ATOM 604 C CA . VAL A 1 87 ? -8.432 -4.738 14.443 1.00 96.31 87 VAL A CA 1
ATOM 605 C C . VAL A 1 87 ? -9.805 -4.727 15.102 1.00 96.31 87 VAL A C 1
ATOM 607 O O . VAL A 1 87 ? -10.405 -3.671 15.306 1.00 96.31 87 VAL A O 1
ATOM 610 N N . ASP A 1 88 ? -10.323 -5.907 15.414 1.00 93.00 88 ASP A N 1
ATOM 611 C CA . ASP A 1 88 ? -11.511 -6.043 16.248 1.00 93.00 88 ASP A CA 1
ATOM 612 C C . ASP A 1 88 ? -11.183 -5.954 17.750 1.00 93.00 88 ASP A C 1
ATOM 614 O O . ASP A 1 88 ? -10.068 -5.643 18.172 1.00 93.00 88 ASP A O 1
ATOM 618 N N . THR A 1 89 ? -12.187 -6.224 18.582 1.00 91.62 89 THR A N 1
ATOM 619 C CA . THR A 1 89 ? -12.085 -6.155 20.043 1.00 91.62 89 THR A CA 1
ATOM 620 C C . THR A 1 89 ? -11.198 -7.232 20.665 1.00 91.62 89 THR A C 1
ATOM 622 O O . THR A 1 89 ? -10.834 -7.094 21.830 1.00 91.62 89 THR A O 1
ATOM 625 N N . VAL A 1 90 ? -10.888 -8.309 19.937 1.00 91.62 90 VAL A N 1
ATOM 626 C CA . VAL A 1 90 ? -9.974 -9.371 20.391 1.00 91.62 90 VAL A CA 1
ATOM 627 C C . VAL A 1 90 ? -8.570 -9.223 19.798 1.00 91.62 90 VAL A C 1
ATOM 629 O O . VAL A 1 90 ? -7.660 -9.935 20.217 1.00 91.62 90 VAL A O 1
ATOM 632 N N . GLY A 1 91 ? -8.366 -8.235 18.922 1.00 88.50 91 GLY A N 1
ATOM 633 C CA . GLY A 1 91 ? -7.073 -7.898 18.334 1.00 88.50 91 GLY A CA 1
ATOM 634 C C . GLY A 1 91 ? -6.824 -8.543 16.971 1.00 88.50 91 GLY A C 1
ATOM 635 O O . GLY A 1 91 ? -5.720 -8.412 16.439 1.00 88.50 91 GLY A O 1
ATOM 636 N N . ASP A 1 92 ? -7.827 -9.198 16.383 1.00 94.25 92 ASP A N 1
ATOM 637 C CA . ASP A 1 92 ? -7.713 -9.800 15.058 1.00 94.2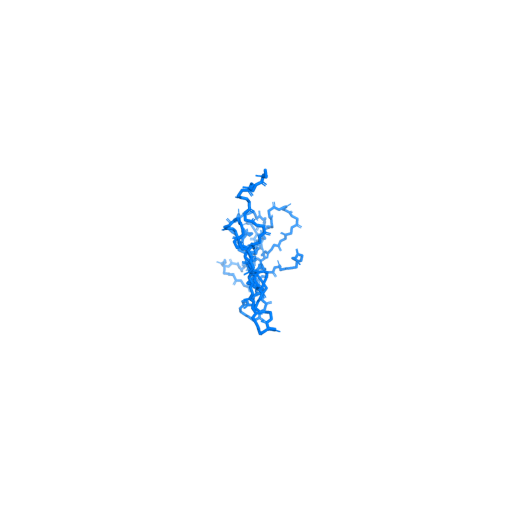5 92 ASP A CA 1
ATOM 638 C C . ASP A 1 92 ? -7.860 -8.735 13.972 1.00 94.25 92 ASP A C 1
ATOM 640 O O . ASP A 1 92 ? -8.698 -7.835 14.057 1.00 94.25 92 ASP A O 1
ATOM 644 N N . ARG A 1 93 ? -7.048 -8.826 12.912 1.00 95.56 93 ARG A N 1
ATOM 645 C CA . ARG A 1 93 ? -7.086 -7.861 11.806 1.00 95.56 93 ARG A CA 1
ATOM 646 C C . ARG A 1 93 ? -8.297 -8.118 10.915 1.00 95.56 93 ARG A C 1
ATOM 648 O O . ARG A 1 93 ? -8.357 -9.131 10.226 1.00 95.56 93 ARG A O 1
ATOM 655 N N . THR A 1 94 ? -9.228 -7.171 10.890 1.00 95.81 94 THR A N 1
ATOM 656 C CA . THR A 1 94 ? -10.490 -7.264 10.139 1.00 95.81 94 THR A CA 1
ATOM 657 C C . THR A 1 94 ? -10.462 -6.510 8.816 1.00 95.81 94 THR A C 1
ATOM 659 O O . THR A 1 94 ? -11.200 -6.863 7.899 1.00 95.81 94 THR A O 1
ATOM 662 N N . ALA A 1 95 ? -9.592 -5.507 8.683 1.00 94.88 95 ALA A N 1
ATOM 663 C CA . ALA A 1 95 ? -9.404 -4.774 7.438 1.00 94.88 95 ALA A CA 1
ATOM 664 C C . ALA A 1 95 ? -7.942 -4.371 7.240 1.00 94.88 95 ALA A C 1
ATOM 666 O O . ALA A 1 95 ? -7.239 -4.028 8.192 1.00 94.88 95 ALA A O 1
ATOM 667 N N . THR A 1 96 ? -7.499 -4.404 5.983 1.00 95.19 96 THR A N 1
ATOM 668 C CA . THR A 1 96 ? -6.229 -3.824 5.537 1.00 95.19 96 THR A CA 1
ATOM 669 C C . THR A 1 96 ? -6.487 -3.058 4.249 1.00 95.19 96 THR A C 1
ATOM 671 O O . THR A 1 96 ? -7.025 -3.623 3.299 1.00 95.19 96 THR A O 1
ATOM 674 N N . VAL A 1 97 ? -6.102 -1.787 4.216 1.00 95.06 97 VAL A N 1
ATOM 675 C CA . VAL A 1 97 ? -6.157 -0.937 3.024 1.00 95.06 97 VAL A CA 1
ATOM 676 C C . VAL A 1 97 ? -4.746 -0.452 2.730 1.00 95.06 97 VAL A C 1
ATOM 678 O O . VAL A 1 97 ? -4.048 -0.004 3.639 1.00 95.06 97 VAL A O 1
ATOM 681 N N . ILE A 1 98 ? -4.327 -0.553 1.472 1.00 94.31 98 ILE A N 1
ATOM 682 C CA . ILE A 1 98 ? -3.049 -0.027 0.990 1.00 94.31 98 ILE A CA 1
ATOM 683 C C . ILE A 1 98 ? -3.303 1.166 0.074 1.00 94.31 98 ILE A C 1
ATOM 685 O O . ILE A 1 98 ? -4.234 1.139 -0.730 1.00 94.31 98 ILE A O 1
ATOM 689 N N . ASP A 1 99 ? -2.473 2.198 0.194 1.00 93.06 99 ASP A N 1
ATOM 690 C CA . ASP A 1 99 ? -2.531 3.374 -0.669 1.00 93.06 99 ASP A CA 1
ATOM 691 C C . ASP A 1 99 ? -1.289 3.461 -1.563 1.00 93.06 99 ASP A C 1
ATOM 693 O O . ASP A 1 99 ? -0.173 3.794 -1.134 1.00 93.06 99 ASP A O 1
ATOM 697 N N . THR A 1 100 ? -1.509 3.169 -2.841 1.00 90.31 100 THR A N 1
ATOM 698 C CA . THR A 1 100 ? -0.485 3.196 -3.884 1.00 90.31 100 THR A CA 1
ATOM 699 C C . THR A 1 100 ? -0.470 4.494 -4.684 1.00 90.31 100 THR A C 1
ATOM 701 O O . THR A 1 100 ? 0.441 4.694 -5.480 1.00 90.31 100 THR A O 1
ATOM 704 N N . SER A 1 101 ? -1.406 5.419 -4.444 1.00 81.00 101 SER A N 1
ATOM 705 C CA . SER A 1 101 ? -1.482 6.661 -5.216 1.00 81.00 101 SER A CA 1
ATOM 706 C C . SER A 1 101 ? -0.243 7.553 -4.993 1.00 81.00 101 SER A C 1
ATOM 708 O O . SER A 1 101 ? 0.464 7.422 -3.983 1.00 81.00 101 SER A O 1
ATOM 710 N N . ASP A 1 102 ? 0.027 8.466 -5.927 1.00 67.88 102 ASP A N 1
ATOM 711 C CA . ASP A 1 102 ? 1.187 9.382 -5.959 1.00 67.88 102 ASP A CA 1
ATOM 712 C C . ASP A 1 102 ? 2.563 8.744 -6.248 1.00 67.88 102 ASP A C 1
ATOM 714 O O . ASP A 1 102 ? 3.577 9.194 -5.706 1.00 67.88 102 ASP A O 1
ATOM 718 N N . LEU A 1 103 ? 2.612 7.703 -7.086 1.00 59.47 103 LEU A N 1
ATOM 719 C CA . LEU A 1 103 ? 3.839 7.298 -7.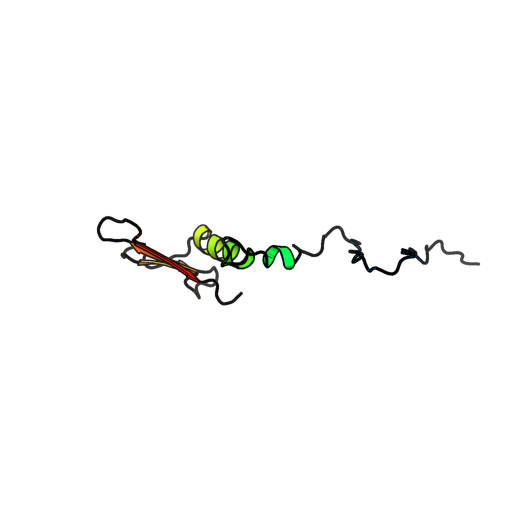788 1.00 59.47 103 LEU A CA 1
ATOM 720 C C . LEU A 1 103 ? 3.863 7.832 -9.222 1.00 59.47 103 LEU A C 1
ATOM 722 O O . LEU A 1 103 ? 2.778 7.897 -9.843 1.00 59.47 103 LEU A O 1
#